Protein AF-A0A958LM34-F1 (afdb_monomer_lite)

Foldseek 3Di:
DVQLCVQADPCVVVLVVVVVCVVVVHDDDDDDDPPNCPVVNVVSVCVVVVHDDDDD

pLDDT: mean 80.04, std 8.76, range [52.47, 92.38]

Sequence (56 aa):
MIEVSKLIVGQKEMVESIIMGLLTGGHVLLEGVPGLAKTLVISSIGKATSLNFQRV

Radius of gyration: 10.75 Å; chains: 1; bounding box: 26×23×24 Å

Structure (mmCIF, N/CA/C/O backbone):
data_AF-A0A958LM34-F1
#
_entry.id   AF-A0A958LM34-F1
#
loop_
_atom_site.group_PDB
_atom_site.id
_atom_site.type_symbol
_atom_site.label_atom_id
_atom_site.label_alt_id
_atom_site.label_comp_id
_atom_site.label_asym_id
_atom_site.label_entity_id
_atom_site.label_seq_id
_atom_site.pdbx_PDB_ins_code
_atom_site.Cartn_x
_atom_site.Cartn_y
_atom_site.Cartn_z
_atom_site.o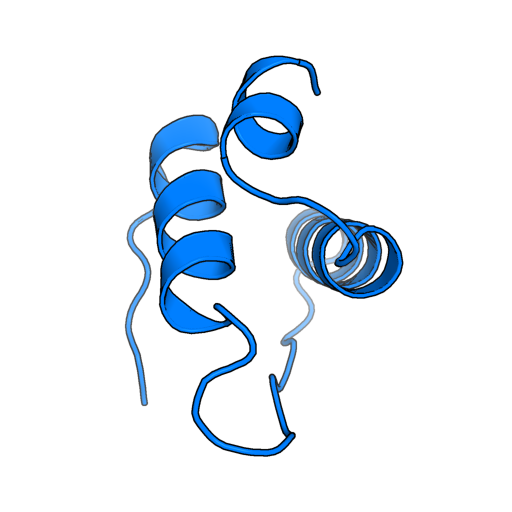ccupancy
_atom_site.B_iso_or_equiv
_atom_site.auth_seq_id
_atom_site.auth_comp_id
_atom_site.auth_asym_id
_atom_site.auth_atom_id
_atom_site.pdbx_PDB_model_num
ATOM 1 N N . MET A 1 1 ? -12.411 7.393 -0.968 1.00 52.47 1 MET A N 1
ATOM 2 C CA . MET A 1 1 ? -11.017 7.761 -0.614 1.00 52.47 1 MET A CA 1
ATOM 3 C C . MET A 1 1 ? -10.760 7.915 0.889 1.00 52.47 1 MET A C 1
ATOM 5 O O . MET A 1 1 ? -9.624 7.724 1.288 1.00 52.47 1 MET A O 1
ATOM 9 N N . ILE A 1 2 ? -11.762 8.205 1.734 1.00 57.25 2 ILE A N 1
ATOM 10 C CA . ILE A 1 2 ? -11.557 8.473 3.175 1.00 57.25 2 ILE A CA 1
ATOM 11 C C . IL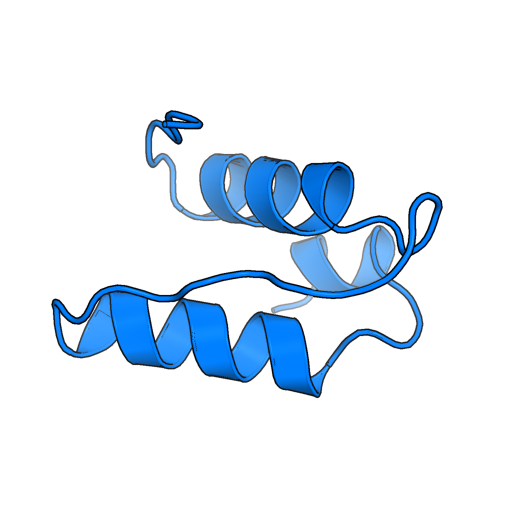E A 1 2 ? -10.984 7.268 3.953 1.00 57.25 2 ILE A C 1
ATOM 13 O O . ILE A 1 2 ? -10.169 7.461 4.845 1.00 57.25 2 ILE A O 1
ATOM 17 N N . GLU A 1 3 ? -11.356 6.031 3.609 1.00 67.69 3 GLU A N 1
ATOM 18 C CA . GLU A 1 3 ? -11.012 4.860 4.435 1.00 67.69 3 GLU A CA 1
ATOM 19 C C . GLU A 1 3 ? -9.539 4.435 4.344 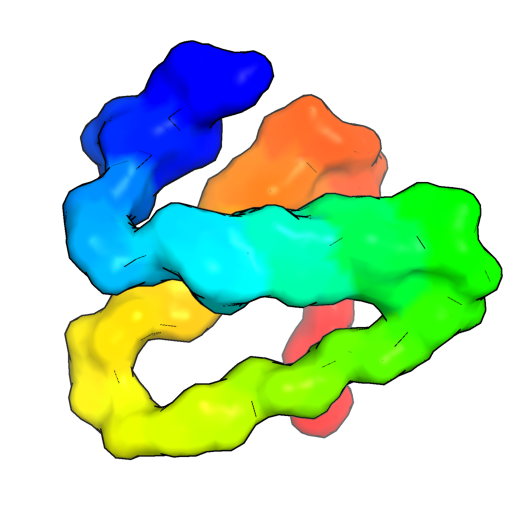1.00 67.69 3 GLU A C 1
ATOM 21 O O . GLU A 1 3 ? -8.923 4.082 5.344 1.00 67.69 3 GLU A O 1
ATOM 26 N N . VAL A 1 4 ? -8.943 4.545 3.155 1.00 68.06 4 VAL A N 1
ATOM 27 C CA . VAL A 1 4 ? -7.539 4.182 2.906 1.00 68.06 4 VAL A CA 1
ATOM 28 C C . VAL A 1 4 ? -6.590 5.235 3.502 1.00 68.06 4 VAL A C 1
ATOM 30 O O . VAL A 1 4 ? -5.579 4.884 4.107 1.00 68.06 4 VAL A O 1
ATOM 33 N N . SER A 1 5 ? -6.956 6.521 3.433 1.00 68.81 5 SER A N 1
ATOM 34 C CA . SER A 1 5 ? -6.164 7.628 3.993 1.00 68.81 5 SER A CA 1
ATOM 35 C C . SER A 1 5 ? -6.112 7.657 5.526 1.00 68.81 5 SER A C 1
ATOM 37 O O . SER A 1 5 ? -5.220 8.286 6.083 1.00 68.81 5 SER A O 1
ATOM 39 N N . LYS A 1 6 ? -7.037 6.981 6.225 1.00 70.94 6 LYS A N 1
ATOM 40 C CA . LYS A 1 6 ? -7.000 6.847 7.696 1.00 70.94 6 LYS A CA 1
ATOM 41 C C . LYS A 1 6 ? -5.883 5.919 8.178 1.00 70.94 6 LYS A C 1
ATOM 43 O O . LYS A 1 6 ? -5.396 6.076 9.291 1.00 70.94 6 LYS A O 1
ATOM 48 N N . LEU A 1 7 ? -5.516 4.933 7.359 1.00 69.94 7 LEU A N 1
ATOM 49 C CA . LEU A 1 7 ? -4.551 3.886 7.710 1.00 69.94 7 LEU A CA 1
ATOM 50 C C . LEU A 1 7 ? -3.161 4.147 7.120 1.00 69.94 7 LEU A C 1
ATOM 52 O O . LEU A 1 7 ? -2.183 3.548 7.559 1.00 69.94 7 LEU A O 1
ATOM 56 N N . ILE A 1 8 ? -3.070 5.029 6.123 1.00 74.25 8 ILE A N 1
ATOM 57 C CA . ILE A 1 8 ? -1.867 5.236 5.324 1.00 74.25 8 ILE A CA 1
ATOM 58 C C . ILE A 1 8 ? -1.514 6.722 5.310 1.00 74.25 8 ILE A C 1
ATOM 60 O O . ILE A 1 8 ? -2.182 7.528 4.665 1.00 74.25 8 ILE A O 1
ATOM 64 N N . VAL A 1 9 ? -0.413 7.069 5.974 1.00 78.31 9 VAL A N 1
ATOM 65 C CA . VAL A 1 9 ? 0.159 8.419 5.962 1.00 78.31 9 VAL A CA 1
ATOM 66 C C . VAL A 1 9 ? 1.402 8.420 5.073 1.00 78.31 9 VAL A C 1
ATOM 68 O O . VAL A 1 9 ? 2.251 7.541 5.191 1.00 78.31 9 VAL A O 1
ATOM 71 N N . GLY A 1 10 ? 1.507 9.394 4.165 1.00 80.81 10 GLY A N 1
ATOM 72 C CA . GLY A 1 10 ? 2.714 9.624 3.360 1.00 80.81 10 GLY A CA 1
ATOM 73 C C . GLY A 1 10 ? 2.879 8.774 2.093 1.00 80.81 10 GLY A C 1
ATOM 74 O O . GLY A 1 10 ? 3.874 8.946 1.408 1.00 80.81 10 GLY A O 1
ATOM 75 N N . GLN A 1 11 ? 1.920 7.908 1.735 1.00 83.75 11 GLN A N 1
ATOM 76 C CA . GLN A 1 11 ? 2.040 7.002 0.574 1.00 83.75 11 GLN A CA 1
ATOM 77 C C . GLN A 1 11 ? 1.046 7.295 -0.562 1.00 83.75 11 GLN A C 1
ATOM 79 O O . GLN A 1 11 ? 0.512 6.381 -1.194 1.00 83.75 11 GLN A O 1
ATOM 84 N N . LYS A 1 12 ? 0.762 8.576 -0.817 1.00 83.50 12 LYS A N 1
ATOM 85 C CA . LYS A 1 12 ? -0.264 8.996 -1.785 1.00 83.50 12 LYS A CA 1
ATOM 86 C C . LYS A 1 12 ? 0.028 8.504 -3.211 1.00 83.50 12 LYS A C 1
ATOM 88 O O . LYS A 1 12 ? -0.844 7.896 -3.821 1.00 83.50 12 LYS A O 1
ATOM 93 N N . GLU A 1 13 ? 1.257 8.681 -3.693 1.00 86.38 13 GLU A N 1
ATOM 94 C CA . GLU A 1 13 ? 1.663 8.280 -5.052 1.00 86.38 13 GLU A CA 1
ATOM 95 C C . GLU A 1 13 ? 1.565 6.766 -5.282 1.00 86.38 13 GLU A C 1
ATOM 97 O O . GLU A 1 13 ? 1.125 6.310 -6.340 1.00 86.38 13 GLU A O 1
ATOM 102 N N . MET A 1 14 ? 1.921 5.963 -4.272 1.00 86.12 14 MET A N 1
ATOM 103 C CA . MET A 1 14 ? 1.766 4.509 -4.342 1.00 86.12 14 MET A CA 1
ATOM 104 C C . MET A 1 14 ? 0.289 4.123 -4.470 1.00 86.12 14 MET A C 1
ATOM 106 O O . MET A 1 14 ? -0.053 3.277 -5.293 1.00 86.12 14 MET A O 1
ATOM 110 N N . VAL A 1 15 ? -0.593 4.737 -3.675 1.00 86.00 15 VAL A N 1
ATOM 111 C CA . VAL A 1 15 ? -2.037 4.466 -3.740 1.00 86.00 15 VAL A CA 1
ATOM 112 C C . VAL A 1 15 ? -2.595 4.843 -5.113 1.00 86.00 15 VAL A C 1
ATOM 114 O O . VAL A 1 15 ? -3.332 4.055 -5.703 1.00 86.00 15 VAL A O 1
ATOM 117 N N . GLU A 1 16 ? -2.216 6.003 -5.648 1.00 87.94 16 GLU A N 1
ATOM 118 C CA . GLU A 1 16 ? -2.628 6.446 -6.985 1.00 87.94 16 GLU A CA 1
ATOM 119 C C . GLU A 1 16 ? -2.156 5.477 -8.076 1.00 87.94 16 GLU A C 1
ATOM 121 O O . GLU A 1 16 ? -2.954 5.077 -8.922 1.00 87.94 16 GLU A O 1
ATOM 126 N N . SER A 1 17 ? -0.904 5.017 -8.013 1.00 88.00 17 SER A N 1
ATOM 127 C CA . SER A 1 17 ? -0.347 4.055 -8.974 1.00 88.00 17 SER A CA 1
ATOM 128 C C . SER A 1 17 ? -1.068 2.706 -8.941 1.00 88.00 17 SER A C 1
ATOM 130 O O . SER A 1 17 ? -1.373 2.137 -9.990 1.00 88.00 17 SER A O 1
ATOM 132 N N . ILE A 1 18 ? -1.401 2.210 -7.745 1.00 86.75 18 ILE A N 1
ATOM 133 C CA . ILE A 1 18 ? -2.168 0.967 -7.579 1.00 86.75 18 ILE A CA 1
ATOM 134 C C . ILE A 1 18 ? -3.571 1.119 -8.171 1.00 86.75 18 ILE A C 1
ATOM 136 O O . ILE A 1 18 ? -4.021 0.235 -8.897 1.00 86.75 18 ILE A O 1
ATOM 140 N N . ILE A 1 19 ? -4.253 2.235 -7.899 1.00 86.25 19 ILE A N 1
ATOM 141 C CA . ILE A 1 19 ? -5.588 2.502 -8.450 1.00 86.25 19 ILE A CA 1
ATOM 142 C C . ILE A 1 19 ? -5.527 2.623 -9.978 1.00 86.25 19 ILE A C 1
ATOM 144 O O . ILE A 1 19 ? -6.382 2.063 -10.660 1.00 86.25 19 ILE A O 1
ATOM 148 N N . MET A 1 20 ? -4.509 3.288 -10.531 1.00 88.88 20 MET A N 1
ATOM 149 C CA . MET A 1 20 ? -4.314 3.372 -11.982 1.00 88.88 20 MET A CA 1
ATOM 150 C C . MET A 1 20 ? -4.107 1.992 -12.615 1.0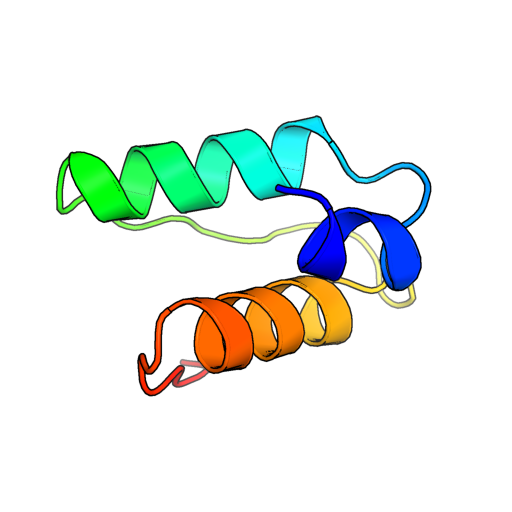0 88.88 20 MET A C 1
ATOM 152 O O . MET A 1 20 ? -4.764 1.681 -13.608 1.00 88.88 20 MET A O 1
ATOM 156 N N . GLY A 1 21 ? -3.264 1.137 -12.029 1.00 89.19 21 GLY A N 1
ATOM 157 C CA . GLY A 1 21 ? -3.097 -0.243 -12.496 1.00 89.19 21 GLY A CA 1
ATOM 158 C C . GLY A 1 21 ? -4.409 -1.027 -12.440 1.00 89.19 21 GLY A C 1
ATOM 159 O O . GLY A 1 21 ? -4.780 -1.682 -13.410 1.00 89.19 21 GLY A O 1
ATOM 160 N N . LEU A 1 22 ? -5.174 -0.860 -11.357 1.00 86.25 22 LEU A N 1
ATOM 161 C CA . LEU A 1 22 ? -6.475 -1.505 -11.185 1.00 86.25 22 LEU A CA 1
ATOM 162 C C . LEU A 1 22 ? -7.478 -1.122 -12.281 1.00 86.25 22 LEU A C 1
ATOM 164 O O . LEU A 1 22 ? -8.158 -1.984 -12.831 1.00 86.25 22 LEU A O 1
ATOM 168 N N . LEU A 1 23 ? -7.574 0.174 -12.587 1.00 87.88 23 LEU A N 1
ATOM 169 C CA . LEU A 1 23 ? -8.538 0.713 -13.549 1.00 87.88 23 LEU A CA 1
ATOM 170 C C . LEU A 1 23 ? -8.152 0.424 -15.002 1.00 87.88 23 LEU A C 1
ATOM 172 O O . LEU A 1 23 ? -9.024 0.327 -15.859 1.00 87.88 23 LEU A O 1
ATOM 176 N N . THR A 1 24 ? -6.857 0.293 -15.280 1.00 92.38 24 THR A N 1
ATOM 177 C CA . THR A 1 24 ? -6.338 0.017 -16.629 1.00 92.38 24 THR A CA 1
ATOM 178 C C . THR A 1 24 ? -6.159 -1.476 -16.913 1.00 92.38 24 THR A C 1
ATOM 180 O O . THR A 1 24 ? -5.860 -1.842 -18.047 1.00 92.38 24 THR A O 1
ATOM 183 N N . GLY A 1 25 ? -6.331 -2.344 -15.908 1.00 83.69 25 GLY A N 1
ATOM 184 C CA . GLY A 1 25 ? -6.000 -3.770 -16.008 1.00 83.69 25 GLY A CA 1
ATOM 185 C C . GLY A 1 25 ? -4.492 -4.038 -16.106 1.00 83.69 25 GLY A C 1
ATOM 186 O O . GLY A 1 25 ? -4.079 -5.100 -16.568 1.00 83.69 25 GLY A O 1
ATOM 187 N N . GLY A 1 26 ? -3.666 -3.067 -15.711 1.00 81.56 26 GLY A N 1
ATOM 188 C CA . GLY A 1 26 ? -2.212 -3.177 -15.673 1.00 81.56 26 GLY A CA 1
ATOM 189 C C . GLY A 1 26 ? -1.697 -3.844 -14.394 1.00 81.56 26 GLY A C 1
ATOM 190 O O . GLY A 1 26 ? -2.397 -3.954 -13.389 1.00 81.56 26 GLY A O 1
ATOM 191 N N . HIS A 1 27 ? -0.428 -4.251 -14.412 1.00 83.06 27 HIS A N 1
ATOM 192 C CA . HIS A 1 27 ? 0.260 -4.812 -13.246 1.00 83.06 27 HIS A CA 1
ATOM 193 C C . HIS A 1 27 ? 1.142 -3.745 -12.583 1.00 83.06 27 HIS A C 1
ATOM 195 O O . HIS A 1 27 ? 1.776 -2.949 -13.272 1.00 83.06 27 HIS A O 1
ATOM 201 N N . VAL A 1 28 ? 1.209 -3.745 -11.248 1.00 82.62 28 VAL A N 1
ATOM 202 C CA . VAL A 1 28 ? 2.024 -2.801 -10.463 1.00 82.62 28 VAL A CA 1
ATOM 203 C C . VAL A 1 28 ? 3.026 -3.580 -9.616 1.00 82.62 28 VAL A C 1
ATOM 205 O O . VAL A 1 28 ? 2.635 -4.438 -8.826 1.00 82.62 28 VAL A O 1
ATOM 208 N N . LEU A 1 29 ? 4.315 -3.260 -9.754 1.00 85.75 29 LEU A N 1
ATOM 209 C CA . LEU A 1 29 ? 5.385 -3.793 -8.911 1.00 85.75 29 LEU A CA 1
ATOM 210 C C . LEU A 1 29 ? 5.694 -2.808 -7.778 1.00 85.75 29 LEU A C 1
ATOM 212 O O . LEU A 1 29 ? 5.965 -1.636 -8.022 1.00 85.75 29 LEU A O 1
ATOM 216 N N . LEU A 1 30 ? 5.672 -3.286 -6.533 1.00 82.62 30 LEU A N 1
ATOM 217 C CA . LEU A 1 30 ? 5.886 -2.453 -5.345 1.00 82.62 30 LEU A CA 1
ATOM 218 C C . LEU A 1 30 ? 7.274 -2.678 -4.732 1.00 82.62 30 LEU A C 1
ATOM 220 O O . LEU A 1 30 ? 7.447 -3.400 -3.743 1.00 82.62 30 LEU A O 1
ATOM 224 N N . GLU A 1 31 ? 8.274 -2.010 -5.299 1.00 82.56 31 GLU A N 1
ATOM 225 C CA . GLU A 1 31 ? 9.664 -2.061 -4.836 1.00 82.56 31 GLU A CA 1
ATOM 226 C C . GLU A 1 31 ? 9.976 -1.014 -3.746 1.00 82.56 31 GLU A C 1
ATOM 228 O O . GLU A 1 31 ? 9.136 -0.192 -3.388 1.00 82.56 31 GLU A O 1
ATOM 233 N N . GLY A 1 32 ? 11.105 -1.144 -3.042 1.00 77.94 32 GLY A N 1
ATOM 234 C CA . GLY A 1 32 ? 11.499 -0.266 -1.924 1.00 77.94 32 GLY A CA 1
ATOM 235 C C . GLY A 1 32 ? 11.815 -0.998 -0.614 1.00 77.94 32 GLY A C 1
ATOM 236 O O . GLY A 1 32 ? 11.538 -2.191 -0.465 1.00 77.94 32 GLY A O 1
ATOM 237 N N . VAL A 1 33 ? 12.373 -0.268 0.348 1.00 83.06 33 VAL A N 1
ATOM 238 C CA . VAL A 1 33 ? 12.929 -0.835 1.586 1.00 83.06 33 VAL A CA 1
ATOM 239 C C . VAL A 1 33 ? 11.856 -1.389 2.549 1.00 83.06 33 VAL A C 1
ATOM 241 O O . VAL A 1 33 ? 10.698 -0.948 2.515 1.00 83.06 33 VAL A O 1
ATOM 244 N N . PRO A 1 34 ? 12.202 -2.371 3.408 1.00 80.00 34 PRO A N 1
ATOM 245 C CA . PRO A 1 34 ? 11.307 -2.875 4.450 1.00 80.00 34 PRO A CA 1
ATOM 246 C C . PRO A 1 34 ? 10.832 -1.754 5.386 1.00 80.00 34 PRO A C 1
ATOM 248 O O . PRO A 1 34 ? 11.564 -0.808 5.649 1.00 80.00 34 PRO A O 1
ATOM 251 N N . GLY A 1 35 ? 9.608 -1.865 5.912 1.00 79.50 35 GLY A N 1
ATOM 252 C CA . GLY A 1 35 ? 9.063 -0.905 6.885 1.00 79.50 35 GLY A CA 1
ATOM 253 C C . GLY A 1 35 ? 8.247 0.253 6.296 1.00 79.50 35 GLY A C 1
ATOM 254 O O . GLY A 1 35 ? 7.573 0.948 7.045 1.00 79.50 35 GLY A O 1
ATOM 255 N N . LEU A 1 36 ? 8.181 0.411 4.969 1.00 82.06 36 LEU A N 1
ATOM 256 C CA . LEU A 1 36 ? 7.396 1.470 4.304 1.00 82.06 36 LEU A CA 1
ATOM 257 C C . LEU A 1 36 ? 5.884 1.183 4.202 1.00 82.06 36 LEU A C 1
ATOM 259 O O . LEU A 1 36 ? 5.216 1.633 3.274 1.00 82.06 36 LEU A O 1
ATOM 263 N N . ALA A 1 37 ? 5.330 0.374 5.106 1.00 84.38 37 ALA A N 1
ATOM 264 C CA . ALA A 1 37 ? 3.902 0.039 5.148 1.00 84.38 37 ALA A CA 1
ATOM 265 C C . ALA A 1 37 ? 3.297 -0.526 3.834 1.00 84.38 37 ALA A C 1
ATOM 267 O O . ALA A 1 37 ? 2.078 -0.562 3.692 1.00 84.38 37 ALA A O 1
ATOM 268 N N . LYS A 1 38 ? 4.110 -1.029 2.887 1.00 86.12 38 LYS A N 1
ATOM 269 C CA . LYS A 1 38 ? 3.643 -1.542 1.580 1.00 86.12 38 LYS A CA 1
ATOM 270 C C . LYS A 1 38 ? 2.574 -2.627 1.715 1.00 86.12 38 LYS A C 1
ATOM 272 O O . LYS A 1 38 ? 1.515 -2.530 1.111 1.00 86.12 38 LYS A O 1
ATOM 277 N N . THR A 1 39 ? 2.791 -3.610 2.589 1.00 85.56 39 THR A N 1
ATOM 278 C CA . THR A 1 39 ? 1.797 -4.658 2.884 1.00 85.56 39 THR A CA 1
ATOM 279 C C . THR A 1 39 ? 0.488 -4.083 3.433 1.00 85.56 39 THR A C 1
ATOM 281 O O . THR A 1 39 ? -0.600 -4.547 3.090 1.00 85.56 39 THR A O 1
ATOM 284 N N . LEU A 1 40 ? 0.580 -3.058 4.282 1.00 86.00 40 LEU A N 1
ATOM 285 C CA . LEU A 1 40 ? -0.584 -2.414 4.885 1.00 86.00 40 LEU A CA 1
ATOM 286 C C . LEU A 1 40 ? -1.386 -1.638 3.836 1.00 86.00 40 LEU A C 1
ATOM 288 O O . LEU A 1 40 ? -2.611 -1.710 3.832 1.00 86.00 40 LEU A O 1
ATOM 292 N N . VAL A 1 41 ? -0.702 -0.979 2.900 1.00 85.75 41 VAL A N 1
ATOM 293 C CA . VAL A 1 41 ? -1.339 -0.277 1.781 1.00 85.75 41 VAL A CA 1
ATOM 294 C C . VAL A 1 41 ? -2.142 -1.233 0.920 1.00 85.75 41 VAL A C 1
ATOM 296 O O . VAL A 1 41 ? -3.338 -1.036 0.714 1.00 85.75 41 VAL A O 1
ATOM 299 N N . ILE A 1 42 ? -1.504 -2.308 0.476 1.00 84.44 42 ILE A N 1
ATOM 300 C CA . ILE A 1 42 ? -2.124 -3.252 -0.443 1.00 84.44 42 ILE A CA 1
ATOM 301 C C . ILE A 1 42 ? -3.306 -3.979 0.216 1.00 84.44 42 ILE A C 1
ATOM 303 O O . ILE A 1 42 ? -4.375 -4.099 -0.379 1.00 84.44 42 ILE A O 1
ATOM 307 N N . SER A 1 43 ? -3.145 -4.423 1.466 1.00 85.19 43 SER A N 1
ATOM 308 C CA . SER A 1 43 ? -4.227 -5.087 2.207 1.00 85.19 43 SER A CA 1
ATOM 309 C C . SER A 1 43 ? -5.396 -4.148 2.513 1.00 85.19 43 SER A C 1
ATOM 311 O O . SER A 1 43 ? -6.548 -4.579 2.471 1.00 85.19 43 SER A O 1
ATOM 313 N N . SER A 1 44 ? -5.131 -2.864 2.770 1.00 85.75 44 SER A N 1
ATOM 314 C CA . SER A 1 44 ? -6.180 -1.855 2.963 1.00 85.75 44 SER A CA 1
ATOM 315 C C . SER A 1 44 ? -6.943 -1.584 1.669 1.00 85.75 44 SER A C 1
ATOM 317 O O . SER A 1 44 ? -8.169 -1.497 1.693 1.00 85.75 44 SER A O 1
ATOM 319 N N . ILE A 1 45 ? -6.240 -1.512 0.534 1.00 83.69 45 ILE A N 1
ATOM 320 C CA . ILE A 1 45 ? -6.867 -1.355 -0.783 1.00 83.69 45 ILE A CA 1
ATOM 321 C C . ILE A 1 45 ? -7.721 -2.581 -1.115 1.00 83.69 45 ILE A C 1
ATOM 323 O O . ILE A 1 45 ? -8.880 -2.404 -1.467 1.00 83.69 45 ILE A O 1
ATOM 327 N N . GLY A 1 46 ? -7.207 -3.803 -0.932 1.00 85.25 46 GLY A N 1
ATOM 328 C CA . GLY A 1 46 ? -7.970 -5.035 -1.178 1.00 85.25 46 GLY A CA 1
ATOM 329 C C . GLY A 1 46 ? -9.248 -5.127 -0.337 1.00 85.25 46 GLY A C 1
ATOM 330 O O . GLY A 1 46 ? -10.310 -5.461 -0.857 1.00 85.25 46 GLY A O 1
ATOM 331 N N . LYS A 1 47 ? -9.188 -4.730 0.943 1.00 84.44 47 LYS A N 1
ATOM 332 C CA . LYS A 1 47 ? -10.384 -4.621 1.801 1.00 84.44 47 LYS A CA 1
ATOM 333 C C . LYS A 1 47 ? -11.378 -3.577 1.286 1.00 84.44 47 LYS A C 1
ATOM 335 O O . LYS A 1 47 ? -12.576 -3.833 1.301 1.00 84.44 47 LYS A O 1
ATOM 340 N N . ALA A 1 48 ? -10.891 -2.420 0.835 1.00 84.75 48 ALA A N 1
ATOM 341 C CA . ALA A 1 48 ? -11.732 -1.324 0.355 1.00 84.75 48 ALA A CA 1
ATOM 342 C C . ALA A 1 48 ? -12.379 -1.598 -1.015 1.00 84.75 48 ALA A C 1
ATOM 344 O O . ALA A 1 48 ? -13.414 -1.010 -1.317 1.00 84.75 48 ALA A O 1
ATOM 345 N N . THR A 1 49 ? -11.780 -2.461 -1.838 1.00 83.50 49 THR A N 1
ATOM 346 C CA . THR A 1 49 ? -12.266 -2.809 -3.185 1.00 83.50 49 THR A CA 1
ATOM 347 C C . THR A 1 49 ? -12.886 -4.204 -3.269 1.00 83.50 49 THR A C 1
ATOM 349 O O . THR A 1 49 ? -13.327 -4.604 -4.342 1.00 83.50 49 THR A O 1
ATOM 352 N N . SER A 1 50 ? -12.934 -4.943 -2.153 1.00 81.25 50 SER A N 1
ATOM 353 C CA . SER A 1 50 ? -13.368 -6.348 -2.098 1.00 81.25 50 SER A CA 1
ATOM 354 C C . SER A 1 50 ? -12.591 -7.267 -3.053 1.00 81.25 50 SER A C 1
ATOM 356 O O . SER A 1 50 ? -13.131 -8.247 -3.563 1.00 81.25 50 SER A O 1
ATOM 358 N N . LEU A 1 51 ? -11.313 -6.960 -3.291 1.00 79.44 51 LEU A N 1
ATOM 359 C CA . LEU A 1 51 ? -10.428 -7.748 -4.142 1.00 79.44 51 LEU A CA 1
ATOM 360 C C . LEU A 1 51 ? -9.507 -8.635 -3.306 1.00 79.44 51 LEU A C 1
ATOM 362 O O . LEU A 1 51 ? -8.917 -8.197 -2.315 1.00 79.44 51 LEU A O 1
ATOM 366 N N . ASN A 1 52 ? -9.323 -9.877 -3.754 1.00 67.75 52 ASN A N 1
ATOM 367 C CA . ASN A 1 52 ? -8.330 -10.773 -3.176 1.00 67.75 52 ASN A CA 1
ATOM 368 C C . ASN A 1 52 ? -6.942 -10.397 -3.692 1.00 67.75 52 ASN A C 1
ATOM 370 O O . ASN A 1 52 ? -6.676 -10.464 -4.890 1.00 67.75 52 ASN A O 1
ATOM 374 N N . PHE A 1 53 ? -6.047 -10.035 -2.777 1.00 69.25 53 PHE A N 1
ATOM 375 C CA . PHE A 1 53 ? -4.654 -9.774 -3.111 1.00 69.25 53 PHE A CA 1
ATOM 376 C C . PHE A 1 53 ? -3.791 -11.011 -2.843 1.00 69.25 53 PHE A C 1
ATOM 378 O O . PHE A 1 53 ? -3.868 -11.601 -1.765 1.00 69.25 53 PHE A O 1
ATOM 385 N N . GLN A 1 54 ? -2.941 -11.377 -3.803 1.00 64.00 54 GLN A N 1
ATOM 386 C CA . GLN A 1 54 ? -1.925 -12.422 -3.664 1.00 64.00 54 GLN A CA 1
ATOM 387 C C . GLN A 1 54 ? -0.536 -11.814 -3.863 1.00 64.00 54 GLN A C 1
ATOM 389 O O . GLN A 1 54 ? -0.318 -11.031 -4.783 1.00 64.00 54 GLN A O 1
ATOM 394 N N . ARG A 1 55 ? 0.401 -12.169 -2.980 1.00 61.41 55 ARG A N 1
ATOM 395 C CA . ARG A 1 55 ? 1.822 -11.847 -3.134 1.00 61.41 55 ARG A CA 1
ATOM 396 C C . ARG A 1 55 ? 2.478 -12.995 -3.901 1.00 61.41 55 ARG A C 1
ATOM 398 O O . ARG A 1 55 ? 2.379 -14.130 -3.440 1.00 61.41 55 ARG A O 1
ATOM 405 N N . VAL A 1 56 ? 3.115 -12.682 -5.027 1.00 62.22 56 VAL A N 1
ATOM 406 C CA . VAL A 1 56 ? 3.958 -13.604 -5.808 1.00 62.22 56 VAL A CA 1
ATOM 407 C C . VAL A 1 56 ? 5.422 -13.272 -5.563 1.00 62.22 56 VAL A C 1
ATOM 409 O O . VAL A 1 56 ? 5.709 -12.068 -5.350 1.00 62.22 56 VAL A O 1
#

Secondary structure (DSSP, 8-state):
-HHHHTT-SS-HHHHHHHHHHHHHT------S-TTSSHHHHHHHHHHHHTPPP---

=== Feature glossary ===
A reading guide for the features in this record.

Start from the sequence.

  · Sequence gives the chain of amino acids in standard one-letter code (A=alanine, C=cysteine, …, Y=tyrosine), read N→C. It is the only feature that is directly encoded by the gene; all structural features are derived from the folded form of this sequence.

Fold it, and you get atomic coordinates and the backbone conformation that goes with them.

  · Structure coordinates are given as an m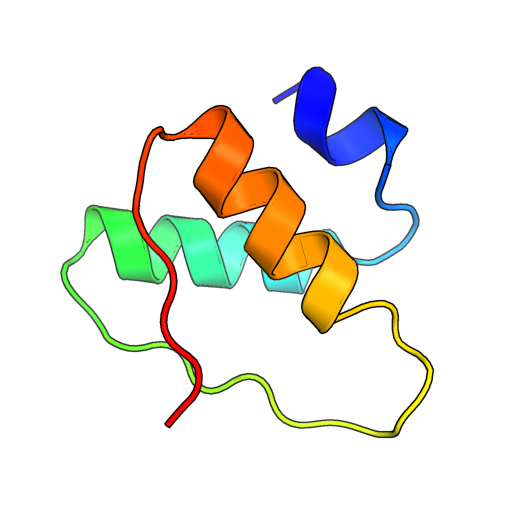mCIF _atom_site loop: one row per atom with element, residue name, chain id, sequence number, and x/y/z position in Å. Only the four main-chain atoms per residue are included here; side chains are omitted to keep the record compact.

  · Backbone dihedral angles. Every residue except chain termini has a φ (preceding-C → N → Cα → C) and a ψ (N → Cα → C → next-N). They are reported in degrees following the IUPAC sign convention. Secondary structure is essentially a statement about which (φ, ψ) basin each residue occupies.

  · Eight-state secondary structure (DSSP): H is the canonical α-helix, G the tighter 3₁₀-helix, I the wider π-helix; E/B are β-structure, T and S are turns and bends, and '-' is everything else. DSSP derives these from the pattern of main-chain N–H···O=C hydrogen bonds, not from the sequence.

  · SS3 is a coarse helix/strand/coil call (letters a/b/c) made by the P-SEA algorithm from inter-Cα distances and dihedrals. It is less detailed than DSSP but needs only Cα positions.

Summarize the fold with a handful of shape descriptors and a per-residue structural alphabet.

  · Radius of gyration (Rg) is the root-mean-square distance of Cα atoms from their centroid — a single number for overall size and compactness. A globular domain of N residues has Rg ≈ 2.2·N^0.38 Å; an extended or disordered chain has a much larger Rg. The Cα contact count is the number of residue pairs whose Cα atoms are within 8 Å and are more than four positions apart in sequence — a standard proxy for tertiary packing density. The bounding box is the smallest axis-aligned box enclosing all Cα atoms.

  · 3Di is Foldseek's structural alphabet. Each residue is assigned one of twenty discrete states based on how its Cα sits relative to its spatial (not sequential) neighbors. Aligning 3Di strings finds structural homologs roughly as well as full 3D superposition, but orders of magnitude faster.

  · Solvent-accessible surface area (SASA) is the area in Å² traced out by the centre of a 1.4 Å probe sphere (a water molecule) rolled over the protein'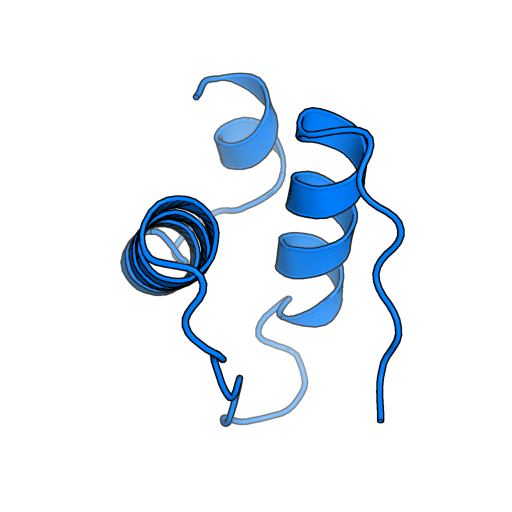s van der Waals surface (Shrake–Rupley / Lee–Richards construction). Buried residues have near-zero SASA; fully exposed residues can exceed 200 Å². The total SASA scales roughly with the number of surface residues.

Ask how reliable the model is.

  · For AlphaFold models, the B-factor field carries pLDDT — the model's own estimate of local accuracy on a 0–100 scale. Regions with pLDDT<50 should be treated as essentially unmodeled; they often correspond to intrinsically disordered segments.

  · For experimental (PDB) structures, the B-factor (temperature factor) quantifies the positional spread of each atom in the crystal — a combination of thermal vibration and static disorder — in units of Å². High B-factors mark flexible loops or poorly resolved regions; low B-factors mark the rigid, well-ordered core.

  · Predicted Aligned Error (PAE) is an AlphaFold confidence matrix: entry (i, j) is the expected error in the position of residue j, in ångströms, when the prediction is superimposed on the true structure at residue i. Low PAE within a block of residues means that block is internally rigid and well-predicted; high PAE between two blocks means their relative placement is uncertain even if each block individually is confident.

Place it in context: what it resembles, what it is annotated as, and how it looks.

  · Structural nearest neighbors (via Foldseek easy-search vs the PDB). Reported per hit: target PDB id, E-value, and alignment TM-score. A TM-score above ~0.5 is the conventional threshold for 'same fold'.

  · Functional annotations link the protein to curated databases. InterPro entries identify conserved domains and families by matching the sequence against member-database signatures (Pfam, PROSITE, CDD, …). Gene Ontology (GO) terms describe molecular function, biological process, and cellular component in a controlled vocabulary. CATH places the structure in a hierarchical fold classification (Class/Architecture/Topology/Homologous-superfamily). The organism is the source species.

  · The contact map is a binary N×N matrix image: pixel (i, j) is dark where Cα_i and Cα_j are within 8 Å and |i−j|>4. Because the |i−j|>4 filter removes local helical contacts, off-diagonal stripes parallel to the main diagonal indicate parallel β-sheets; stripes perpendicular to it indicate antiparallel β-sheets. The Ramachandran plot scatters every residue's (φ, ψ) pair against the sterically allowed regions. The PAE heatmap renders the predicted-aligned-error matrix.

  · Six rendered views show the 3D structure from the faces of a cube — i.e. along ±x, ±y, ±z. Rendering representation is drawn randomly per protein from cartoon (secondary-structure ribbons), sticks (backbone bonds), or molecular surface; coloring is either N→C rainbow (blue at the N-terminus through red at the C-terminus) or one color per chain.